Protein AF-A0A9D0YL47-F1 (afdb_monomer)

Radius of gyration: 18.18 Å; Cα contacts (8 Å, |Δi|>4): 239; chains: 1; bounding box: 43×34×48 Å

Secondary structure (DSSP, 8-state):
-HHHHHHHHHHHHHHHHHHT--SSPPPPEEEEEEEEEEEEETTEEEEEEEEEEEEE-SSEEEEEEEEEEEETTEEEEEEEEEEEEE-STTTTTTSS---EEEEEEEEEEEEETTTEEEEEEEEEE-

Structure (mmCIF, N/CA/C/O backbone):
data_AF-A0A9D0YL47-F1
#
_entry.id   AF-A0A9D0YL47-F1
#
loop_
_atom_site.group_PDB
_atom_site.id
_atom_site.type_symbol
_atom_site.label_atom_id
_atom_site.label_alt_id
_atom_site.label_comp_id
_atom_site.label_asym_id
_atom_site.label_entity_id
_atom_site.label_seq_id
_atom_site.pdbx_PDB_ins_code
_atom_site.Cartn_x
_atom_site.Cartn_y
_atom_site.Cartn_z
_atom_site.occupancy
_atom_site.B_iso_or_equiv
_atom_site.auth_seq_id
_atom_site.auth_comp_id
_atom_site.auth_asym_id
_atom_site.auth_atom_id
_atom_site.pdbx_PDB_model_num
ATOM 1 N N . MET A 1 1 ? -16.443 20.575 -24.196 1.00 50.47 1 MET A N 1
ATOM 2 C CA . MET A 1 1 ? -17.506 20.415 -23.172 1.00 50.47 1 MET A CA 1
ATOM 3 C C . MET A 1 1 ? -17.546 19.032 -22.512 1.00 50.47 1 MET A C 1
ATOM 5 O O . MET A 1 1 ? -17.587 18.981 -21.293 1.00 50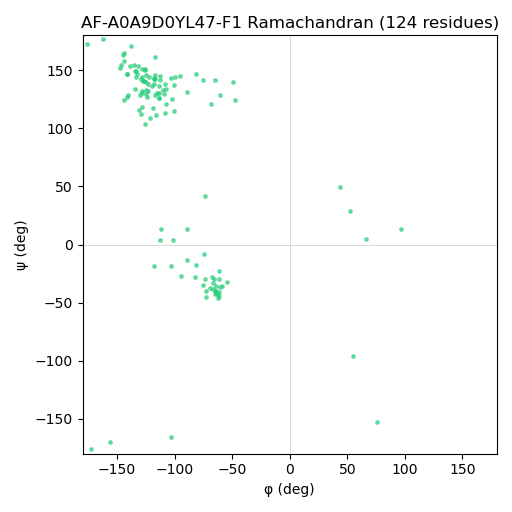.47 1 MET A O 1
ATOM 9 N N . ARG A 1 2 ? -17.459 17.913 -23.251 1.00 52.62 2 ARG A N 1
ATOM 10 C CA . ARG A 1 2 ? -17.587 16.546 -22.688 1.00 52.62 2 ARG A CA 1
ATOM 11 C C . ARG A 1 2 ? -16.541 16.168 -21.613 1.00 52.62 2 ARG A C 1
ATOM 13 O O . ARG A 1 2 ? -16.884 15.523 -20.632 1.00 52.62 2 ARG A O 1
ATOM 20 N N . GLN A 1 3 ? -15.289 16.623 -21.749 1.00 55.84 3 GLN A N 1
ATOM 21 C CA . GLN A 1 3 ? -14.218 16.336 -20.777 1.00 55.84 3 GLN A CA 1
ATOM 22 C C . GLN A 1 3 ? -14.340 17.103 -19.448 1.00 55.84 3 GLN A C 1
ATOM 24 O O . GLN A 1 3 ? -13.907 16.599 -18.418 1.00 55.84 3 GLN A O 1
ATOM 29 N N . GLN A 1 4 ? -14.918 18.310 -19.445 1.00 57.41 4 GLN A N 1
ATOM 30 C CA . GLN A 1 4 ? -15.067 19.093 -18.210 1.00 57.41 4 GLN A CA 1
ATOM 31 C C . GLN A 1 4 ? -16.197 18.549 -17.329 1.00 57.41 4 GLN A C 1
ATOM 33 O O . GLN A 1 4 ? -16.049 18.504 -16.112 1.00 57.41 4 GLN A O 1
ATOM 38 N N . PHE A 1 5 ? -17.269 18.037 -17.944 1.00 62.19 5 PHE A N 1
ATOM 39 C CA . PHE A 1 5 ? -18.377 17.399 -17.232 1.00 62.19 5 PHE A CA 1
ATOM 40 C C . PHE A 1 5 ? -17.918 16.160 -16.446 1.00 62.19 5 PHE A C 1
ATOM 42 O O . PHE A 1 5 ? -18.281 15.992 -15.287 1.00 62.19 5 PHE A O 1
ATOM 49 N N . SER A 1 6 ? -17.029 15.349 -17.034 1.00 68.12 6 SER A N 1
ATOM 50 C CA . SER A 1 6 ? -16.446 14.175 -16.367 1.00 68.12 6 SER A CA 1
ATOM 51 C C . SER A 1 6 ? -15.590 14.538 -15.150 1.00 68.12 6 SER A C 1
ATOM 53 O O . SER A 1 6 ? -15.595 13.798 -14.171 1.00 68.12 6 SER A O 1
ATOM 55 N N . LYS A 1 7 ? -14.861 15.662 -15.196 1.00 68.12 7 LYS A N 1
ATOM 56 C CA . LYS A 1 7 ? -14.022 16.120 -14.078 1.00 68.12 7 LYS A CA 1
ATOM 57 C C . LYS A 1 7 ? -14.876 16.652 -12.930 1.00 68.12 7 LYS A C 1
ATOM 59 O O . LYS A 1 7 ? -14.659 16.264 -11.794 1.00 68.12 7 LYS A O 1
ATOM 64 N N . ILE A 1 8 ? -15.881 17.476 -13.234 1.00 78.75 8 ILE A N 1
ATOM 65 C CA . ILE A 1 8 ? -16.803 18.033 -12.232 1.00 78.75 8 ILE A CA 1
ATOM 66 C C . ILE A 1 8 ? -17.597 16.918 -11.546 1.00 78.75 8 ILE A C 1
ATOM 68 O O . ILE A 1 8 ? -17.730 16.926 -10.325 1.00 78.75 8 ILE A O 1
ATOM 72 N N . PHE A 1 9 ? -18.071 15.936 -12.314 1.00 78.44 9 PHE A N 1
ATOM 73 C CA . PHE A 1 9 ? -18.788 14.784 -11.775 1.00 78.44 9 PHE A CA 1
ATOM 74 C C . PHE A 1 9 ? -17.911 13.953 -10.830 1.00 78.44 9 PHE A C 1
ATOM 76 O O . PHE A 1 9 ? -18.335 13.643 -9.722 1.00 78.44 9 PHE A O 1
ATOM 83 N N . LEU A 1 10 ? -16.665 13.661 -11.221 1.00 74.56 10 LEU A N 1
ATOM 84 C CA . LEU A 1 10 ? -15.730 12.900 -10.389 1.00 74.56 10 LEU A CA 1
ATOM 85 C C . LEU A 1 10 ? -15.355 13.654 -9.103 1.00 74.56 10 LEU A C 1
ATOM 87 O O . LEU A 1 10 ? -15.357 13.069 -8.023 1.00 74.56 10 LEU A O 1
ATOM 91 N N . THR A 1 11 ? -15.098 14.961 -9.200 1.00 74.50 11 THR A N 1
ATOM 92 C CA . THR A 1 11 ? -14.822 15.811 -8.033 1.00 74.50 11 THR A CA 1
ATOM 93 C C . THR A 1 11 ? -16.035 15.897 -7.107 1.00 74.50 11 THR A C 1
ATOM 95 O O . THR A 1 11 ? -15.884 15.832 -5.892 1.00 74.50 11 THR A O 1
ATOM 98 N N . SER A 1 12 ? -17.248 15.990 -7.659 1.00 71.94 12 SER A N 1
ATOM 99 C CA . SER A 1 12 ? -18.486 15.983 -6.874 1.00 71.94 12 SER A CA 1
ATOM 100 C C . SER A 1 12 ? -18.695 14.647 -6.157 1.00 71.94 12 SER A C 1
ATOM 102 O O . SER A 1 12 ? -19.066 14.645 -4.986 1.00 71.94 12 SER A O 1
ATOM 104 N N . LEU A 1 13 ? -18.387 13.522 -6.808 1.00 74.31 13 LEU A N 1
ATOM 105 C CA . LEU A 1 13 ? -18.461 12.194 -6.195 1.00 74.31 13 LEU A CA 1
ATOM 106 C C . LEU A 1 13 ? -17.498 12.074 -4.999 1.00 74.31 13 LEU A C 1
ATOM 108 O O . LEU A 1 13 ? -17.901 11.623 -3.932 1.00 74.31 13 LEU A O 1
ATOM 112 N N . MET A 1 14 ? -16.259 12.556 -5.163 1.00 68.69 14 MET A N 1
ATOM 113 C CA . MET A 1 14 ? -15.217 12.554 -4.123 1.00 68.69 14 MET A CA 1
ATOM 114 C C . MET A 1 14 ? -15.555 13.470 -2.938 1.00 68.69 14 MET A C 1
ATOM 116 O O . MET A 1 14 ? -15.292 13.123 -1.788 1.00 68.69 14 MET A O 1
ATOM 120 N N . LEU A 1 15 ? -16.159 14.634 -3.194 1.00 64.75 15 LEU A N 1
ATOM 121 C CA . LEU A 1 15 ? -16.556 15.571 -2.138 1.00 64.75 15 LEU A CA 1
ATOM 122 C C . LEU A 1 15 ? -17.766 15.063 -1.344 1.00 64.75 15 LEU A C 1
ATOM 124 O O . LEU A 1 15 ? -17.772 15.170 -0.121 1.00 64.75 15 LEU A O 1
ATOM 128 N N . ASN A 1 16 ? -18.756 14.457 -2.010 1.00 61.00 16 ASN A N 1
ATOM 129 C CA . ASN A 1 16 ? -19.936 13.916 -1.328 1.00 61.00 16 ASN A CA 1
ATOM 130 C C . ASN A 1 16 ? -19.594 12.722 -0.427 1.00 61.00 16 ASN A C 1
ATOM 132 O O . ASN A 1 16 ? -20.178 12.602 0.646 1.00 61.00 16 ASN A O 1
ATOM 136 N N . SER A 1 17 ? -18.613 11.882 -0.784 1.00 59.25 17 SER A N 1
ATOM 137 C CA . SER A 1 17 ? -18.165 10.791 0.101 1.00 59.25 17 SER A CA 1
ATOM 138 C C . SER A 1 17 ? -17.599 11.269 1.444 1.00 59.25 17 SER A C 1
ATOM 140 O O . SER A 1 17 ? -17.622 10.510 2.406 1.00 59.25 17 SER A O 1
ATOM 142 N N . ILE A 1 18 ? -17.134 12.520 1.540 1.00 58.34 18 ILE A N 1
ATOM 143 C CA . ILE A 1 18 ? -16.597 13.092 2.785 1.00 58.34 18 ILE A CA 1
ATOM 144 C C . ILE A 1 18 ? -17.734 13.601 3.693 1.00 58.34 18 ILE A C 1
ATOM 146 O O . ILE A 1 18 ? -17.598 13.611 4.914 1.00 58.34 18 ILE A O 1
ATOM 150 N N . SER A 1 19 ? -18.875 14.001 3.121 1.00 50.38 19 SER A N 1
ATOM 151 C CA . SER A 1 19 ? -19.963 14.672 3.850 1.00 50.38 19 SER A CA 1
ATOM 152 C C . SER A 1 19 ? -20.907 13.738 4.617 1.00 50.38 19 SER A C 1
ATOM 154 O O . SER A 1 19 ? -21.601 14.206 5.513 1.00 50.38 19 SER A O 1
ATOM 156 N N . TYR A 1 20 ? -20.933 12.436 4.318 1.00 54.66 20 TYR A N 1
ATOM 157 C CA . TYR A 1 20 ? -21.850 11.474 4.960 1.00 54.66 20 TYR A CA 1
ATOM 158 C C . TYR A 1 20 ? -21.306 10.820 6.236 1.00 54.66 20 TYR A C 1
ATOM 160 O O . TYR A 1 20 ? -21.864 9.836 6.714 1.00 54.66 20 TYR A O 1
ATOM 168 N N . ALA A 1 21 ? -20.221 11.342 6.798 1.00 52.06 21 ALA A N 1
ATOM 169 C CA . ALA A 1 21 ? -19.531 10.660 7.878 1.00 52.06 21 ALA A CA 1
ATOM 170 C C . ALA A 1 21 ? -20.060 11.017 9.289 1.00 52.06 21 ALA A C 1
ATOM 172 O O . ALA A 1 21 ? -19.741 10.323 10.227 1.00 52.06 21 ALA A O 1
ATOM 173 N N . SER A 1 22 ? -20.874 12.047 9.524 1.00 47.56 22 SER A N 1
ATOM 174 C CA . SER A 1 22 ? -20.912 12.675 10.864 1.00 47.56 22 SER A CA 1
ATOM 175 C C . SER A 1 22 ? -21.617 11.954 12.033 1.00 47.56 22 SER A C 1
ATOM 177 O O . SER A 1 22 ? -21.443 12.424 13.151 1.00 47.56 22 SER A O 1
ATOM 179 N N . ASP A 1 23 ? -22.341 10.843 11.853 1.00 44.34 23 ASP A N 1
ATOM 180 C CA . ASP A 1 23 ? -22.992 10.132 12.973 1.00 44.34 23 ASP A CA 1
ATOM 181 C C . ASP A 1 23 ? -22.499 8.678 13.084 1.00 44.34 23 ASP A C 1
ATOM 183 O O . ASP A 1 23 ? -22.821 7.828 12.256 1.00 44.34 23 ASP A O 1
ATOM 187 N N . GLY A 1 24 ? -21.715 8.384 14.130 1.00 53.62 24 GLY A N 1
ATOM 188 C CA . GLY A 1 24 ? -21.284 7.021 14.477 1.00 53.62 24 GLY A CA 1
ATOM 189 C C . GLY A 1 24 ? -19.898 6.583 13.985 1.00 53.62 24 GLY A C 1
ATOM 190 O O . GLY A 1 24 ? -19.604 5.389 14.049 1.00 53.62 24 GLY A O 1
ATOM 191 N N . ILE A 1 25 ? -19.034 7.494 13.511 1.00 56.22 25 ILE A N 1
ATOM 192 C CA . ILE A 1 25 ? -17.661 7.110 13.140 1.00 56.22 25 ILE A CA 1
ATOM 193 C C . ILE A 1 25 ? -16.872 6.734 14.391 1.00 56.22 25 ILE A C 1
ATOM 195 O O . ILE A 1 25 ? -16.661 7.553 15.286 1.00 56.22 25 ILE A O 1
ATOM 199 N N . GLU A 1 26 ? -16.384 5.500 14.410 1.00 65.75 26 GLU A N 1
ATOM 200 C CA . GLU A 1 26 ? -15.229 5.118 15.216 1.00 65.75 26 GLU A CA 1
ATOM 201 C C . GLU A 1 26 ? -14.083 6.121 14.999 1.00 65.75 26 GLU A C 1
ATOM 203 O O . GLU A 1 26 ? -13.841 6.549 13.871 1.00 65.75 26 GLU A O 1
ATOM 208 N N . GLU A 1 27 ? -13.359 6.486 16.060 1.00 80.00 27 GLU A N 1
ATOM 209 C CA . GLU A 1 27 ? -12.242 7.432 15.962 1.00 80.00 27 GLU A CA 1
ATOM 210 C C . GLU A 1 27 ? -11.300 7.081 14.801 1.00 80.00 27 GLU A C 1
ATOM 212 O O . GLU A 1 27 ? -10.793 5.959 14.695 1.00 80.00 27 GLU A O 1
ATOM 217 N N . MET A 1 28 ? -11.090 8.059 13.918 1.00 84.56 28 MET A N 1
ATOM 218 C CA . MET A 1 28 ? -10.298 7.898 12.708 1.00 84.56 28 MET A CA 1
ATOM 219 C C . MET A 1 28 ? -8.910 8.507 12.898 1.00 84.56 28 MET A C 1
ATOM 221 O O . MET A 1 28 ? -8.764 9.690 13.204 1.00 84.56 28 MET A O 1
ATOM 225 N N . TYR A 1 29 ? -7.884 7.702 12.654 1.00 88.88 29 TYR A N 1
ATOM 226 C CA . TYR A 1 29 ? -6.484 8.055 12.832 1.00 88.88 29 TYR A CA 1
ATOM 227 C C . TYR A 1 29 ? -5.754 8.052 11.493 1.00 88.88 29 TYR A C 1
ATOM 229 O O . TYR A 1 29 ? -5.825 7.082 10.737 1.00 88.88 29 TYR A O 1
ATOM 237 N N . GLY A 1 30 ? -5.024 9.129 11.209 1.00 93.56 30 GLY A N 1
ATOM 238 C CA . GLY A 1 30 ? -4.105 9.192 10.075 1.00 93.56 30 GLY A CA 1
ATOM 239 C C . GLY A 1 30 ? -2.768 8.527 10.396 1.00 93.56 30 GLY A C 1
ATOM 240 O O . GLY A 1 30 ? -2.288 8.608 11.526 1.00 93.56 30 GLY A O 1
ATOM 241 N N . PHE A 1 31 ? -2.140 7.905 9.400 1.00 93.31 31 PHE A N 1
ATOM 242 C CA . PHE A 1 31 ? -0.793 7.353 9.527 1.00 93.31 31 PHE A CA 1
ATOM 243 C C . PHE A 1 31 ? 0.055 7.617 8.281 1.00 93.31 31 PHE A C 1
ATOM 245 O O . PHE A 1 31 ? -0.452 7.735 7.164 1.00 93.31 31 PHE A O 1
ATOM 252 N N . VAL A 1 32 ? 1.369 7.661 8.494 1.00 97.12 32 VAL A N 1
ATOM 253 C CA . VAL A 1 32 ? 2.402 7.648 7.454 1.00 97.12 32 VAL A CA 1
ATOM 254 C C . VAL A 1 32 ? 3.316 6.464 7.743 1.00 97.12 32 VAL A C 1
ATOM 256 O O . VAL A 1 32 ? 3.644 6.202 8.899 1.00 97.12 32 VAL A O 1
ATOM 259 N N . GLY A 1 33 ? 3.716 5.738 6.708 1.00 95.69 33 GLY A N 1
ATOM 260 C CA . GLY A 1 33 ? 4.590 4.581 6.827 1.00 95.69 33 GLY A CA 1
ATOM 261 C C . GLY A 1 33 ? 5.542 4.445 5.650 1.00 95.69 33 GLY A C 1
ATOM 262 O O . GLY A 1 33 ? 5.339 5.029 4.586 1.00 95.69 33 GLY A O 1
ATOM 263 N N . ILE A 1 34 ? 6.573 3.636 5.863 1.00 96.94 34 ILE A N 1
ATOM 264 C CA . ILE A 1 34 ? 7.480 3.153 4.825 1.00 96.94 34 ILE A CA 1
ATOM 265 C C . ILE A 1 34 ? 7.162 1.670 4.622 1.00 96.94 34 ILE A C 1
ATOM 267 O O . ILE A 1 34 ? 6.933 0.954 5.598 1.00 96.94 34 ILE A O 1
ATOM 271 N N . GLN A 1 35 ? 7.123 1.210 3.376 1.00 94.06 35 GLN A N 1
ATOM 272 C CA . GLN A 1 35 ? 6.910 -0.196 3.036 1.00 94.06 35 GLN A CA 1
ATOM 273 C C . GLN A 1 35 ? 8.025 -0.720 2.135 1.00 94.06 35 GLN A C 1
ATOM 275 O O . GLN A 1 35 ? 8.606 0.035 1.361 1.00 94.06 35 GLN A O 1
ATOM 280 N N . ALA A 1 36 ? 8.299 -2.016 2.240 1.00 94.50 36 ALA A N 1
ATOM 281 C CA . ALA A 1 36 ? 9.125 -2.751 1.296 1.00 94.50 36 ALA A CA 1
ATOM 282 C C . ALA A 1 36 ? 8.241 -3.756 0.551 1.00 94.50 36 ALA A C 1
ATOM 284 O O . ALA A 1 36 ? 7.345 -4.359 1.144 1.00 94.50 36 ALA A O 1
ATOM 285 N N . SER A 1 37 ? 8.490 -3.929 -0.739 1.00 91.31 37 SER A N 1
ATOM 286 C CA . SER A 1 37 ? 7.747 -4.833 -1.617 1.00 91.31 37 SER A CA 1
ATOM 287 C C . SER A 1 37 ? 8.679 -5.478 -2.636 1.00 91.31 37 SER A C 1
ATOM 289 O O . SER A 1 37 ? 9.802 -5.026 -2.830 1.00 91.31 37 SER A O 1
ATOM 291 N N . ALA A 1 38 ? 8.222 -6.535 -3.297 1.00 90.50 38 ALA A N 1
ATOM 292 C CA . ALA A 1 38 ? 8.905 -7.127 -4.439 1.00 90.50 38 ALA A CA 1
ATOM 293 C C . ALA A 1 38 ? 7.901 -7.260 -5.585 1.00 90.50 38 ALA A C 1
ATOM 295 O O . ALA A 1 38 ? 6.793 -7.757 -5.379 1.00 90.50 38 ALA A O 1
ATOM 296 N N . THR A 1 39 ? 8.286 -6.794 -6.768 1.00 86.50 39 THR A N 1
ATOM 297 C CA . THR A 1 39 ? 7.477 -6.882 -7.988 1.00 86.50 39 THR A CA 1
ATOM 298 C C . THR A 1 39 ? 8.131 -7.872 -8.931 1.00 86.50 39 THR A C 1
ATOM 300 O O . THR A 1 39 ? 9.334 -7.777 -9.161 1.00 86.50 39 THR A O 1
ATOM 303 N N . GLN A 1 40 ? 7.343 -8.784 -9.498 1.00 85.81 40 GLN A N 1
ATOM 304 C CA . GLN A 1 40 ? 7.807 -9.714 -10.521 1.00 85.81 40 GLN A CA 1
ATOM 305 C C . GLN A 1 40 ? 7.127 -9.410 -11.860 1.00 85.81 40 GLN A C 1
ATOM 307 O O . GLN A 1 40 ? 5.900 -9.357 -11.928 1.00 85.81 40 GLN A O 1
ATOM 312 N N . TYR A 1 41 ? 7.921 -9.220 -12.912 1.00 82.56 41 TYR A N 1
ATOM 313 C CA . TYR A 1 41 ? 7.468 -8.962 -14.282 1.00 82.56 41 TYR A CA 1
ATOM 314 C C . TYR A 1 41 ? 8.422 -9.660 -15.256 1.00 82.56 41 TYR A C 1
ATOM 316 O O . TYR A 1 41 ? 9.624 -9.446 -15.163 1.00 82.56 41 TYR A O 1
ATOM 324 N N . ASP A 1 42 ? 7.922 -10.530 -16.139 1.00 83.25 42 ASP A N 1
ATOM 325 C CA . ASP A 1 42 ? 8.724 -11.254 -17.146 1.00 83.25 42 ASP A CA 1
ATOM 326 C C . ASP A 1 42 ? 10.064 -11.830 -16.629 1.00 83.25 42 ASP A C 1
ATOM 328 O O . ASP A 1 42 ? 11.124 -11.667 -17.226 1.00 83.25 42 ASP A O 1
ATOM 332 N N . ASN A 1 43 ? 10.011 -12.548 -15.497 1.00 82.56 43 ASN A N 1
ATOM 333 C CA . ASN A 1 43 ? 11.162 -13.137 -14.781 1.00 82.56 43 ASN A CA 1
ATOM 334 C C . ASN A 1 43 ? 12.158 -12.145 -14.155 1.00 82.56 43 ASN A C 1
ATOM 336 O O . ASN A 1 43 ? 13.146 -12.577 -13.562 1.00 82.56 43 ASN A O 1
ATOM 340 N N . ILE A 1 44 ? 11.886 -10.845 -14.212 1.00 82.50 44 ILE A N 1
ATOM 341 C CA . ILE A 1 44 ? 12.605 -9.814 -13.464 1.00 82.50 44 ILE A CA 1
ATOM 342 C C . ILE A 1 44 ? 11.917 -9.651 -12.109 1.00 82.50 44 ILE A C 1
ATOM 344 O O . ILE A 1 44 ? 10.694 -9.530 -12.042 1.00 82.50 44 ILE A O 1
ATOM 348 N N . SER A 1 45 ? 12.694 -9.661 -11.024 1.00 86.75 45 SER A N 1
ATOM 349 C CA . SER A 1 45 ? 12.209 -9.410 -9.665 1.00 86.75 45 SER A CA 1
ATOM 350 C C . SER A 1 45 ? 12.864 -8.151 -9.125 1.00 86.75 45 SER A C 1
ATOM 352 O O . SER A 1 45 ? 14.050 -8.162 -8.810 1.00 86.75 45 SER A O 1
ATOM 354 N N . SER A 1 46 ? 12.085 -7.091 -8.943 1.00 86.75 46 SER A N 1
ATOM 355 C CA . SER A 1 46 ? 12.584 -5.824 -8.420 1.00 86.75 46 SER A CA 1
ATOM 356 C C . SER A 1 46 ? 12.090 -5.596 -6.988 1.00 86.75 46 SER A C 1
ATOM 358 O O . SER A 1 46 ? 10.880 -5.422 -6.775 1.00 86.75 46 SER A O 1
ATOM 360 N N . PRO A 1 47 ? 12.982 -5.604 -5.979 1.00 92.81 47 PRO A N 1
ATOM 361 C CA . PRO A 1 47 ? 12.637 -5.089 -4.665 1.00 92.81 47 PRO A CA 1
ATOM 362 C C . PRO A 1 47 ? 12.364 -3.584 -4.767 1.00 92.81 47 PRO A C 1
ATOM 364 O O . PRO A 1 47 ? 13.032 -2.848 -5.490 1.00 92.81 47 PRO A O 1
ATOM 367 N N . SER A 1 48 ? 11.373 -3.112 -4.026 1.00 94.06 48 SER A N 1
ATOM 368 C CA . SER A 1 48 ? 10.935 -1.722 -4.022 1.00 94.06 48 SER A CA 1
ATOM 369 C C . SER A 1 48 ? 10.731 -1.221 -2.603 1.00 94.06 48 SER A C 1
ATOM 371 O O . SER A 1 48 ? 10.365 -1.972 -1.698 1.00 94.06 48 SER A O 1
ATOM 373 N N . ILE A 1 49 ? 10.965 0.073 -2.423 1.00 97.06 49 ILE A N 1
ATOM 374 C CA . ILE A 1 49 ? 10.636 0.815 -1.212 1.00 97.06 49 ILE A CA 1
ATOM 375 C C . ILE A 1 49 ? 9.535 1.816 -1.542 1.00 97.06 49 ILE A C 1
ATOM 377 O O . ILE A 1 49 ? 9.489 2.373 -2.641 1.00 97.06 49 ILE A O 1
ATOM 381 N N . GLY A 1 50 ? 8.633 2.051 -0.601 1.00 96.62 50 GLY A N 1
ATOM 382 C CA . GLY A 1 50 ? 7.509 2.940 -0.820 1.00 96.62 50 GLY A CA 1
ATOM 383 C C . GLY A 1 50 ? 7.123 3.748 0.396 1.00 96.62 5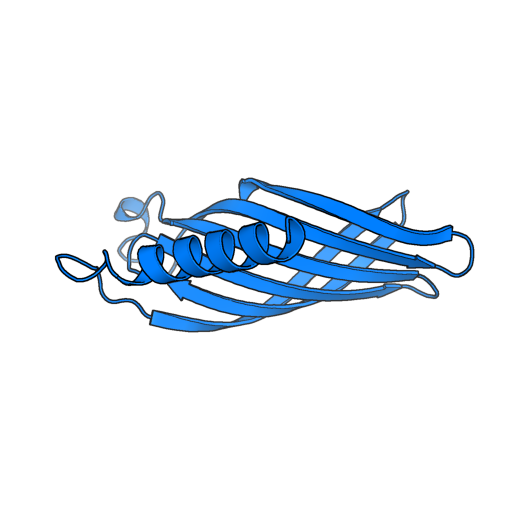0 GLY A C 1
ATOM 384 O O . GLY A 1 50 ? 7.398 3.379 1.537 1.00 96.62 50 GLY A O 1
ATOM 385 N N . LEU A 1 51 ? 6.448 4.856 0.123 1.00 98.06 51 LEU A N 1
ATOM 386 C CA . LEU A 1 51 ? 5.777 5.668 1.125 1.00 98.06 51 LEU A CA 1
ATOM 387 C C . LEU A 1 51 ? 4.293 5.338 1.096 1.00 98.06 51 LEU A C 1
ATOM 389 O O . LEU A 1 51 ? 3.691 5.232 0.027 1.00 98.06 51 LEU A O 1
ATOM 393 N N . LYS A 1 52 ? 3.702 5.202 2.278 1.00 97.56 52 LYS A N 1
ATOM 394 C CA . LYS A 1 52 ? 2.285 4.916 2.466 1.00 97.56 52 LYS A CA 1
ATOM 395 C C . LYS A 1 52 ? 1.668 5.978 3.355 1.00 97.56 52 LYS A C 1
ATOM 397 O O . LYS A 1 52 ? 2.203 6.293 4.415 1.00 97.56 52 LYS A O 1
ATOM 402 N N . TYR A 1 53 ? 0.524 6.491 2.942 1.00 97.50 53 TYR A N 1
ATOM 403 C CA . TYR A 1 53 ? -0.316 7.362 3.747 1.00 97.50 53 TYR A CA 1
ATOM 404 C C . TYR A 1 53 ? -1.710 6.759 3.819 1.00 97.50 53 TYR A C 1
ATOM 406 O O . TYR A 1 53 ? -2.217 6.237 2.827 1.00 97.50 53 TYR A O 1
ATOM 414 N N . GLY A 1 54 ? -2.345 6.823 4.980 1.00 95.25 54 GLY A N 1
ATOM 415 C CA . GLY A 1 54 ? -3.691 6.301 5.113 1.00 95.25 54 GLY A CA 1
ATOM 416 C C . GLY A 1 54 ? -4.425 6.816 6.328 1.00 95.25 54 GLY A C 1
ATOM 417 O O . GLY A 1 54 ? -3.890 7.555 7.155 1.00 95.25 54 GLY A O 1
ATOM 418 N N . GLN A 1 55 ? -5.676 6.396 6.407 1.00 94.50 55 GLN A N 1
ATOM 419 C CA . GLN A 1 55 ? -6.563 6.627 7.532 1.00 94.50 55 GLN A CA 1
ATOM 420 C C . GLN A 1 55 ? -7.158 5.293 7.967 1.00 94.50 55 GLN A C 1
ATOM 422 O O . GLN A 1 55 ? -7.414 4.412 7.142 1.00 94.50 55 GLN A O 1
ATOM 427 N N . GLN A 1 56 ? -7.346 5.129 9.270 1.00 91.06 56 GLN A N 1
ATOM 428 C CA . GLN A 1 56 ? -7.901 3.911 9.843 1.00 91.06 56 GLN A CA 1
ATOM 429 C C . GLN A 1 56 ? -8.838 4.217 11.006 1.00 91.06 56 GLN A C 1
ATOM 431 O O . GLN A 1 56 ? -8.596 5.152 11.765 1.00 91.06 56 GLN A O 1
ATOM 436 N N . THR A 1 57 ? -9.865 3.394 11.166 1.00 88.75 57 THR A N 1
ATOM 437 C CA . THR A 1 57 ? -10.664 3.296 12.390 1.00 88.75 57 THR A CA 1
ATOM 438 C C . THR A 1 57 ? -10.254 2.042 13.172 1.00 88.75 57 THR A C 1
ATOM 440 O O . THR A 1 57 ? -9.211 1.438 12.898 1.00 88.75 57 THR A O 1
ATOM 443 N N . ALA A 1 58 ? -11.053 1.616 14.154 1.00 82.94 58 ALA A N 1
ATOM 444 C CA . ALA A 1 58 ? -10.826 0.337 14.822 1.00 82.94 58 ALA A CA 1
ATOM 445 C C . ALA A 1 58 ? -11.032 -0.863 13.876 1.00 82.94 58 ALA A C 1
ATOM 447 O O . ALA A 1 58 ? -10.379 -1.894 14.055 1.00 82.94 58 ALA A O 1
ATOM 448 N N . SER A 1 59 ? -11.907 -0.719 12.877 1.00 86.69 59 SER A N 1
ATOM 449 C CA . SER A 1 59 ? -12.364 -1.803 12.002 1.00 86.69 59 SER A CA 1
ATOM 450 C C . SER A 1 59 ? -12.017 -1.641 10.517 1.00 86.69 59 SER A C 1
ATOM 452 O O . SER A 1 59 ? -12.013 -2.642 9.801 1.00 86.69 59 SER A O 1
ATOM 454 N N . TRP A 1 60 ? -11.691 -0.438 10.039 1.00 91.25 60 TRP A N 1
ATOM 455 C CA . TRP A 1 60 ? -11.402 -0.169 8.624 1.00 91.25 60 TRP A CA 1
ATOM 456 C C . TRP A 1 60 ? -10.076 0.554 8.422 1.00 91.25 60 TRP A C 1
ATOM 458 O O . TRP A 1 60 ? -9.653 1.339 9.266 1.00 91.25 60 TRP A O 1
ATOM 468 N N . ARG A 1 61 ? -9.436 0.331 7.272 1.00 92.88 61 ARG A N 1
ATOM 469 C CA . ARG A 1 61 ? -8.236 1.051 6.844 1.00 92.88 61 ARG A CA 1
ATOM 470 C C . ARG A 1 61 ? -8.287 1.342 5.354 1.00 92.88 61 ARG A C 1
ATOM 472 O O . ARG A 1 61 ? -8.425 0.427 4.552 1.00 92.88 61 ARG A O 1
ATOM 479 N N . THR A 1 62 ? -8.061 2.597 4.994 1.00 95.88 62 THR A N 1
ATOM 480 C CA . THR A 1 62 ? -7.858 3.015 3.606 1.00 95.88 62 THR A CA 1
ATOM 481 C C . THR A 1 62 ? -6.486 3.647 3.478 1.00 95.88 62 THR A C 1
ATOM 483 O O . THR A 1 62 ? -6.073 4.431 4.335 1.00 95.88 62 THR A O 1
ATOM 486 N N . ALA A 1 63 ? -5.754 3.314 2.422 1.00 96.69 63 ALA A N 1
ATOM 487 C CA . ALA A 1 63 ? -4.414 3.840 2.221 1.00 96.69 63 ALA A CA 1
ATOM 488 C C . ALA A 1 63 ? -4.083 4.045 0.750 1.00 96.69 63 ALA A C 1
ATOM 490 O O . ALA A 1 63 ? -4.600 3.349 -0.117 1.00 96.69 63 ALA A O 1
ATOM 491 N N . ILE A 1 64 ? -3.169 4.972 0.498 1.00 97.69 64 ILE A N 1
ATOM 492 C CA . ILE A 1 64 ? -2.487 5.144 -0.774 1.00 97.69 64 ILE A CA 1
ATOM 493 C C . ILE A 1 64 ? -0.991 4.926 -0.556 1.00 97.69 64 ILE A C 1
ATOM 495 O O . ILE A 1 64 ? -0.430 5.381 0.445 1.00 97.69 64 ILE A O 1
ATOM 499 N N . SER A 1 65 ? -0.334 4.225 -1.470 1.00 97.56 65 SER A N 1
ATOM 500 C CA . SER A 1 65 ? 1.114 4.062 -1.454 1.00 97.56 65 SER A CA 1
ATOM 501 C C . SER A 1 65 ? 1.725 4.305 -2.818 1.00 97.56 65 SER A C 1
ATOM 503 O O . SER A 1 65 ? 1.144 3.976 -3.851 1.00 97.56 65 SER A O 1
ATOM 505 N N . TYR A 1 66 ? 2.912 4.897 -2.798 1.00 97.50 66 TYR A N 1
ATOM 506 C CA . TYR A 1 66 ? 3.783 5.006 -3.954 1.00 97.50 66 TYR A CA 1
ATOM 507 C C . TYR A 1 66 ? 5.030 4.173 -3.693 1.00 97.50 66 TYR A C 1
ATOM 509 O O . TYR A 1 66 ? 5.688 4.377 -2.672 1.00 97.50 66 TYR A O 1
ATOM 517 N N . ASN A 1 67 ? 5.352 3.256 -4.603 1.00 96.50 67 ASN A N 1
ATOM 518 C CA . ASN A 1 67 ? 6.526 2.393 -4.508 1.00 96.50 67 ASN A CA 1
ATOM 519 C C . ASN A 1 67 ? 7.467 2.651 -5.676 1.00 96.50 67 ASN A C 1
ATOM 521 O O . ASN A 1 67 ? 7.019 2.847 -6.806 1.00 96.50 67 ASN A O 1
ATOM 525 N N . TYR A 1 68 ? 8.760 2.590 -5.391 1.00 95.56 68 TYR A N 1
ATOM 526 C CA . TYR A 1 68 ? 9.843 2.711 -6.352 1.00 95.56 68 TYR A CA 1
ATOM 527 C C . TYR A 1 68 ? 10.824 1.555 -6.150 1.00 95.56 68 TYR A C 1
ATOM 529 O O . TYR A 1 68 ? 11.282 1.314 -5.032 1.00 95.56 68 TYR A O 1
ATOM 537 N N . GLY A 1 69 ? 11.139 0.848 -7.227 1.00 93.25 69 GLY A N 1
ATOM 538 C CA . GLY A 1 69 ? 12.164 -0.187 -7.288 1.00 93.25 69 GLY A CA 1
ATOM 539 C C . GLY A 1 69 ? 13.032 0.008 -8.521 1.00 93.25 69 GLY A C 1
ATOM 540 O O . GLY A 1 69 ? 12.574 0.519 -9.544 1.00 93.25 69 GLY A O 1
ATOM 541 N N . GLU A 1 70 ? 14.292 -0.382 -8.415 1.00 89.81 70 GLU A N 1
ATOM 542 C CA . GLU A 1 70 ? 15.250 -0.318 -9.512 1.00 89.81 70 GLU A CA 1
ATOM 543 C C . GLU A 1 70 ? 16.129 -1.561 -9.448 1.00 89.81 70 GLU A C 1
ATOM 545 O O . GLU A 1 70 ? 16.676 -1.885 -8.393 1.00 89.81 70 GLU A O 1
ATOM 550 N N . ASP A 1 71 ? 16.214 -2.277 -10.563 1.00 85.94 71 ASP A N 1
ATOM 551 C CA . ASP A 1 71 ? 17.131 -3.393 -10.749 1.00 85.94 71 ASP A CA 1
ATOM 552 C C . ASP A 1 71 ? 17.909 -3.192 -12.050 1.00 85.94 71 ASP A C 1
ATOM 554 O O . ASP A 1 71 ? 17.354 -3.244 -13.145 1.00 85.94 71 ASP A O 1
ATOM 558 N N . SER A 1 72 ? 19.213 -2.951 -11.930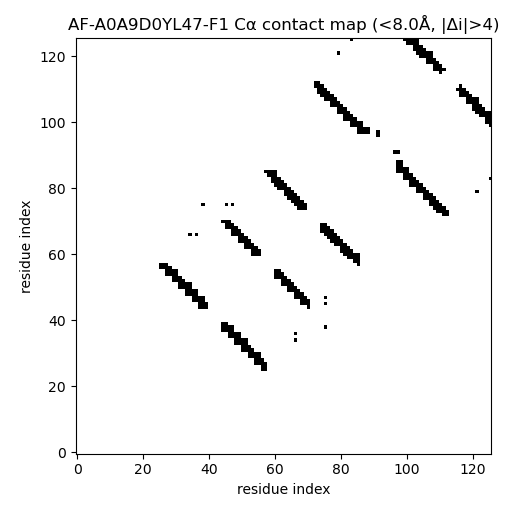 1.00 85.38 7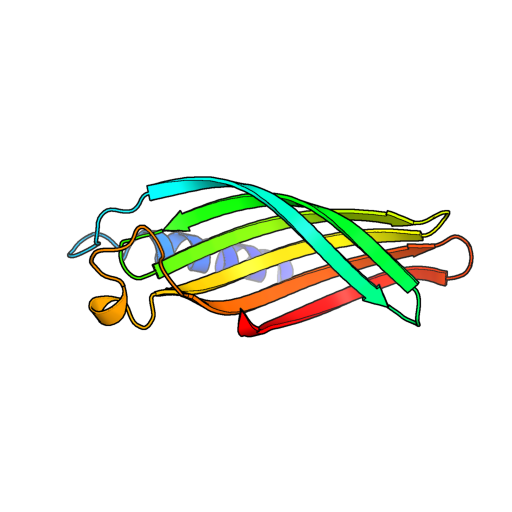2 SER A N 1
ATOM 559 C CA . SER A 1 72 ? 20.120 -2.717 -13.056 1.00 85.38 72 SER A CA 1
ATOM 560 C C . SER A 1 72 ? 19.672 -1.571 -13.982 1.00 85.38 72 SER A C 1
ATOM 562 O O . SER A 1 72 ? 19.977 -0.418 -13.703 1.00 85.38 72 SER A O 1
ATOM 564 N N . ASN A 1 73 ? 18.981 -1.871 -15.08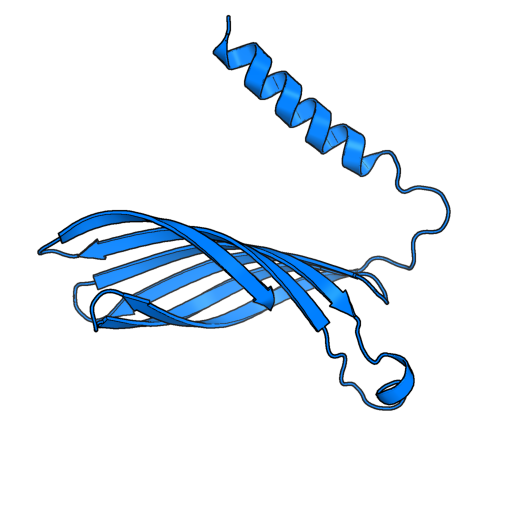7 1.00 85.88 73 ASN A N 1
ATOM 565 C CA . ASN A 1 73 ? 18.467 -0.881 -16.045 1.00 85.88 73 ASN A CA 1
ATOM 566 C C . ASN A 1 73 ? 16.932 -0.808 -16.056 1.00 85.88 73 ASN A C 1
ATOM 568 O O . ASN A 1 73 ? 16.360 -0.104 -16.891 1.00 85.88 73 ASN A O 1
ATOM 572 N N . ASP A 1 74 ? 16.276 -1.556 -15.173 1.00 88.69 74 ASP A N 1
ATOM 573 C CA . ASP A 1 74 ? 14.834 -1.695 -15.096 1.00 88.69 74 ASP A CA 1
ATOM 574 C C . ASP A 1 74 ? 14.308 -0.953 -13.872 1.00 88.69 74 ASP A C 1
ATOM 576 O O . ASP A 1 74 ? 14.663 -1.234 -12.726 1.00 88.69 74 ASP A O 1
ATOM 580 N N . ARG A 1 75 ? 13.426 0.010 -14.119 1.00 92.12 75 ARG A N 1
ATOM 581 C CA . ARG A 1 75 ? 12.784 0.821 -13.091 1.00 92.12 75 ARG A CA 1
ATOM 582 C C . ARG A 1 75 ? 11.320 0.441 -12.969 1.00 92.12 75 ARG A C 1
ATOM 584 O O . ARG A 1 75 ? 10.591 0.463 -13.958 1.00 92.12 75 ARG A O 1
ATOM 591 N N . PHE A 1 76 ? 10.881 0.183 -11.746 1.00 93.38 76 PHE A N 1
ATOM 592 C CA . PHE A 1 76 ? 9.506 -0.159 -11.409 1.00 93.38 76 PHE A CA 1
ATOM 593 C C . PHE A 1 76 ? 8.906 0.903 -10.499 1.00 93.38 76 PHE A C 1
ATOM 595 O O . PHE A 1 76 ? 9.468 1.255 -9.462 1.00 93.38 76 PHE A O 1
ATOM 602 N N . GLN A 1 77 ? 7.735 1.404 -10.870 1.00 95.31 77 GLN A N 1
ATOM 603 C CA . GLN A 1 77 ? 6.974 2.351 -10.066 1.00 95.31 77 GLN A CA 1
ATOM 604 C C . GLN A 1 77 ? 5.542 1.864 -9.925 1.00 95.31 77 GLN A C 1
ATOM 606 O O . GLN A 1 77 ? 4.968 1.330 -10.870 1.00 95.31 77 GLN A O 1
ATOM 611 N N . SER A 1 78 ? 4.941 2.052 -8.754 1.00 95.56 78 SER A N 1
ATOM 612 C CA . SER A 1 78 ? 3.512 1.786 -8.585 1.00 95.56 78 SER A CA 1
ATOM 613 C C . SER A 1 78 ? 2.832 2.804 -7.690 1.00 95.56 78 SER A C 1
ATOM 615 O O . SER A 1 78 ? 3.425 3.307 -6.738 1.00 95.56 78 SER A O 1
ATOM 617 N N . LEU A 1 79 ? 1.568 3.079 -8.001 1.00 97.44 79 LEU A N 1
ATOM 618 C CA . LEU A 1 79 ? 0.646 3.837 -7.166 1.00 97.44 79 LEU A CA 1
ATOM 619 C C . LEU A 1 79 ? -0.525 2.922 -6.814 1.00 97.44 79 LEU A C 1
ATOM 621 O O . LEU A 1 79 ? -1.247 2.485 -7.709 1.00 97.44 79 LEU A O 1
ATOM 625 N N . ILE A 1 80 ? -0.711 2.627 -5.531 1.00 97.12 80 ILE A N 1
ATOM 626 C CA . ILE A 1 80 ? -1.680 1.639 -5.047 1.00 97.12 80 ILE A CA 1
ATOM 627 C C . ILE A 1 80 ? -2.636 2.308 -4.070 1.00 97.12 80 ILE A C 1
ATOM 629 O O . ILE A 1 80 ? -2.201 2.987 -3.148 1.00 97.12 80 ILE A O 1
ATOM 633 N N . ILE A 1 81 ? -3.933 2.082 -4.247 1.00 97.56 81 ILE A N 1
ATOM 634 C CA . ILE A 1 81 ? -4.983 2.408 -3.284 1.00 97.56 81 ILE A CA 1
ATOM 635 C C . ILE A 1 81 ? -5.482 1.097 -2.679 1.00 97.56 81 ILE A C 1
ATOM 637 O O . ILE A 1 81 ? -5.735 0.131 -3.397 1.00 97.56 81 ILE A O 1
ATOM 641 N N . GLN A 1 82 ? -5.620 1.067 -1.359 1.00 96.62 82 GLN A N 1
ATOM 642 C CA . GLN A 1 82 ? -5.989 -0.112 -0.582 1.00 96.62 82 GLN A CA 1
ATOM 643 C C . GLN A 1 82 ? -7.181 0.202 0.310 1.00 96.62 82 GLN A C 1
ATOM 645 O O . GLN A 1 82 ? -7.238 1.285 0.899 1.00 96.62 82 GLN A O 1
ATOM 650 N N . MET A 1 83 ? -8.098 -0.753 0.427 1.00 96.56 83 MET A N 1
ATOM 651 C CA . MET A 1 83 ? -9.200 -0.735 1.382 1.00 96.56 83 MET A CA 1
ATOM 652 C C . MET A 1 83 ? -9.240 -2.081 2.096 1.00 96.56 83 MET A C 1
ATOM 654 O O . MET A 1 83 ? -9.499 -3.115 1.479 1.00 96.56 83 MET A O 1
ATOM 658 N N . ASP A 1 84 ? -9.000 -2.053 3.400 1.00 95.44 84 ASP A N 1
ATOM 659 C CA . ASP A 1 84 ? -8.888 -3.238 4.232 1.00 95.44 84 ASP A CA 1
ATOM 660 C C . ASP A 1 84 ? -9.861 -3.164 5.410 1.00 95.44 84 ASP A C 1
ATOM 662 O O . ASP A 1 84 ? -10.100 -2.098 5.986 1.00 95.44 84 ASP A O 1
ATOM 666 N N . LYS A 1 85 ? -10.384 -4.320 5.810 1.00 94.00 85 LYS A N 1
ATOM 667 C CA . LYS A 1 85 ? -11.217 -4.486 6.999 1.00 94.00 85 LYS A CA 1
ATOM 668 C C . LYS A 1 85 ? -10.481 -5.341 8.022 1.00 94.00 85 LYS A C 1
ATOM 670 O O . LYS A 1 85 ? -9.890 -6.361 7.672 1.00 94.00 85 LYS A O 1
ATOM 675 N N . GLY A 1 86 ? -10.528 -4.941 9.287 1.00 91.38 86 GLY A N 1
ATOM 676 C CA . GLY A 1 86 ? -10.054 -5.756 10.398 1.00 91.38 86 GLY A CA 1
ATOM 677 C C . GLY A 1 86 ? -10.843 -7.062 10.461 1.00 91.38 8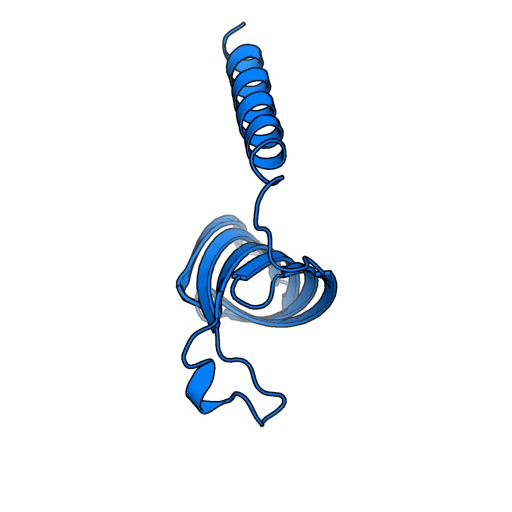6 GLY A C 1
ATOM 678 O O . GLY A 1 86 ? -12.076 -7.057 10.456 1.00 91.38 86 GLY A O 1
ATOM 679 N N . ILE A 1 87 ? -10.134 -8.182 10.509 1.00 93.38 87 ILE A N 1
ATOM 680 C CA . ILE A 1 87 ? -10.711 -9.519 10.662 1.00 93.38 87 ILE A CA 1
ATOM 681 C C . ILE A 1 87 ? -10.221 -10.135 11.966 1.00 93.38 87 ILE A C 1
ATOM 683 O O . ILE A 1 87 ? -9.226 -9.691 12.530 1.00 93.38 87 ILE A O 1
ATOM 687 N N . LEU A 1 88 ? -10.923 -11.157 12.461 1.00 92.31 88 LEU A N 1
ATOM 688 C CA . LEU A 1 88 ? -10.527 -11.914 13.658 1.00 92.31 88 LEU A CA 1
ATOM 689 C C . LEU A 1 88 ? -10.233 -11.028 14.889 1.00 92.31 88 LEU A C 1
ATOM 691 O O . LEU A 1 88 ? -9.435 -11.396 15.748 1.00 92.31 88 LEU A O 1
ATOM 695 N N . THR A 1 89 ? -10.872 -9.861 14.991 1.00 86.50 89 THR A N 1
ATOM 696 C CA . THR A 1 89 ? -10.567 -8.842 16.009 1.00 86.50 89 THR A CA 1
ATOM 697 C C . THR A 1 89 ? -10.719 -9.371 17.431 1.00 86.50 89 THR A C 1
ATOM 699 O O . THR A 1 89 ? -9.913 -9.041 18.297 1.00 86.50 89 THR A O 1
ATOM 702 N N . ASP A 1 90 ? -11.698 -10.246 17.661 1.00 88.81 90 ASP A N 1
ATOM 703 C CA . ASP A 1 90 ? -11.934 -10.852 18.973 1.00 88.81 90 ASP A CA 1
ATOM 704 C C . ASP A 1 90 ? -10.828 -11.836 19.368 1.00 88.81 90 ASP A C 1
ATOM 706 O O . ASP A 1 90 ? -10.403 -11.858 20.523 1.00 88.81 90 ASP A O 1
ATOM 710 N N . ALA A 1 91 ? -10.305 -12.604 18.405 1.00 90.44 91 ALA A N 1
ATOM 711 C CA . ALA A 1 91 ? -9.243 -13.581 18.645 1.00 90.44 91 ALA A CA 1
ATOM 712 C C . ALA A 1 91 ? -7.909 -12.916 19.022 1.00 90.44 91 ALA A C 1
ATOM 714 O O . ALA A 1 91 ? -7.110 -13.501 19.751 1.00 90.44 91 ALA A O 1
ATOM 715 N N . PHE A 1 92 ? -7.681 -11.684 18.559 1.00 89.62 92 PHE A N 1
ATOM 716 C CA . PHE A 1 92 ? -6.433 -10.948 18.773 1.00 89.62 92 PHE A CA 1
ATOM 717 C C . PHE A 1 92 ? -6.581 -9.724 19.686 1.00 89.62 92 PHE A C 1
ATOM 719 O O . PHE A 1 92 ? -5.655 -8.926 19.793 1.00 89.62 92 PHE A O 1
ATOM 726 N N . LYS A 1 93 ? -7.701 -9.584 20.408 1.00 86.62 93 LYS A N 1
ATOM 727 C CA . LYS A 1 93 ? -8.016 -8.390 21.216 1.00 86.62 93 LYS A CA 1
ATOM 728 C C . LYS A 1 93 ? -6.933 -7.996 22.233 1.00 86.62 93 LYS A C 1
ATOM 730 O O . LYS A 1 93 ? -6.764 -6.814 22.515 1.00 86.62 93 LYS A O 1
ATOM 735 N N . ASN A 1 94 ? -6.208 -8.975 22.777 1.00 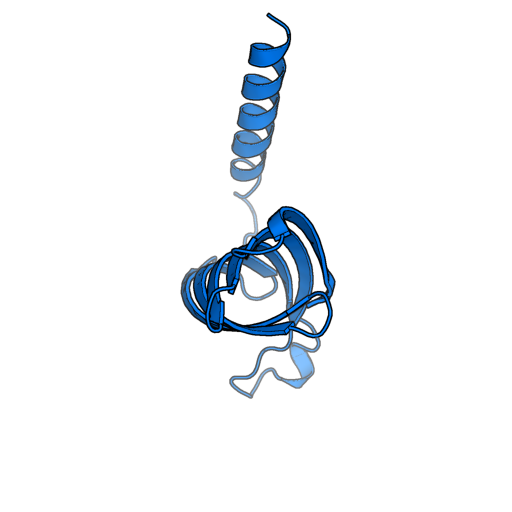91.62 94 ASN A N 1
ATOM 736 C CA . ASN A 1 94 ? -5.214 -8.774 23.840 1.00 91.62 94 ASN A CA 1
ATOM 737 C C . ASN A 1 94 ? -3.761 -8.758 23.338 1.00 91.62 94 ASN A C 1
ATOM 739 O O . ASN A 1 94 ? -2.833 -8.713 24.143 1.00 91.62 94 ASN A O 1
ATOM 743 N N . ILE A 1 95 ? -3.547 -8.835 22.025 1.00 92.06 95 ILE A N 1
ATOM 744 C CA . ILE A 1 95 ? -2.221 -8.850 21.401 1.00 92.06 95 ILE A CA 1
ATOM 745 C C . ILE A 1 95 ? -2.131 -7.598 20.520 1.00 92.06 95 ILE A C 1
ATOM 747 O O . ILE A 1 95 ? -3.117 -7.240 19.877 1.00 92.06 95 ILE A O 1
ATOM 751 N N . PRO A 1 96 ? -0.975 -6.916 20.426 1.00 87.38 96 PRO A N 1
ATOM 752 C CA . PRO A 1 96 ? -0.791 -5.779 19.521 1.00 87.38 96 PRO A CA 1
ATOM 753 C C . PRO A 1 96 ? -0.675 -6.222 18.047 1.00 87.38 96 PRO A C 1
ATOM 755 O O . PRO A 1 96 ? 0.163 -5.731 17.296 1.00 87.38 96 PRO A O 1
ATOM 758 N N . PHE A 1 97 ? -1.506 -7.174 17.627 1.00 89.62 97 PHE A N 1
ATOM 759 C CA . PHE A 1 97 ? -1.584 -7.702 16.276 1.00 89.62 97 PHE A CA 1
ATOM 760 C C . PHE A 1 97 ? -3.018 -7.552 1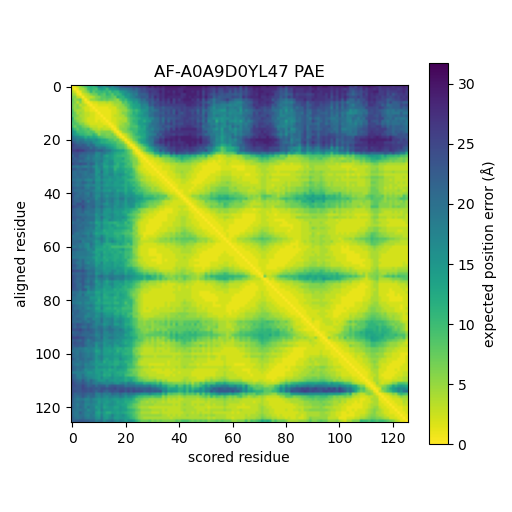5.774 1.00 89.62 97 PHE A C 1
ATOM 762 O O . PHE A 1 97 ? -3.963 -7.983 16.428 1.00 89.62 97 PHE A O 1
ATOM 769 N N . LYS A 1 98 ? -3.183 -6.925 14.611 1.00 89.06 98 LYS A N 1
ATOM 770 C CA . LYS A 1 98 ? -4.487 -6.703 13.985 1.00 89.06 98 LYS A CA 1
ATOM 771 C C . LYS A 1 98 ? -4.434 -7.270 12.570 1.00 89.06 98 LYS A C 1
ATOM 773 O O . LYS A 1 98 ? -3.792 -6.647 11.723 1.00 89.06 98 LYS A O 1
ATOM 778 N N . PRO A 1 99 ? -5.028 -8.443 12.310 1.00 91.94 99 PRO A N 1
ATOM 779 C CA . PRO A 1 99 ? -5.095 -8.961 10.959 1.00 91.94 99 PRO A CA 1
ATOM 780 C C . PRO A 1 99 ? -6.149 -8.193 10.161 1.00 91.94 99 PRO A C 1
ATOM 782 O O . PRO A 1 99 ? -7.213 -7.835 10.671 1.00 91.94 99 PRO A O 1
ATOM 785 N N . TYR A 1 100 ? -5.837 -7.945 8.895 1.00 92.62 100 TYR A N 1
ATOM 786 C CA . TYR A 1 100 ? -6.715 -7.263 7.956 1.00 92.62 100 TYR A CA 1
ATOM 787 C C . TYR A 1 100 ? -6.899 -8.138 6.722 1.00 92.62 100 TYR A C 1
ATOM 789 O O . TYR A 1 100 ? -6.000 -8.897 6.375 1.00 92.62 100 TYR A O 1
ATOM 797 N N . LEU A 1 101 ? -8.062 -8.015 6.092 1.00 96.56 101 LEU A N 1
ATOM 798 C CA . LEU A 1 101 ? -8.346 -8.563 4.773 1.00 96.56 101 LEU A CA 1
ATOM 799 C C . LEU A 1 101 ? -8.919 -7.442 3.916 1.00 96.56 101 LEU A C 1
ATOM 801 O O . LEU A 1 101 ? -9.816 -6.717 4.361 1.00 96.56 101 LEU A O 1
ATOM 805 N N . GLY A 1 102 ? -8.411 -7.288 2.704 1.00 95.81 102 GLY A N 1
ATOM 806 C CA . GLY A 1 102 ? -8.788 -6.166 1.861 1.00 95.81 102 GLY A CA 1
ATOM 807 C C . GLY A 1 102 ? -8.599 -6.409 0.383 1.00 95.81 102 GLY A C 1
ATOM 808 O O . GLY A 1 102 ? -8.333 -7.521 -0.073 1.00 95.81 102 GLY A O 1
ATOM 809 N N . PHE A 1 103 ? -8.744 -5.327 -0.367 1.00 97.69 103 PHE A N 1
ATOM 810 C CA . PHE A 1 103 ? -8.425 -5.296 -1.781 1.00 97.69 103 PHE A CA 1
ATOM 811 C C . PHE A 1 103 ? -7.569 -4.075 -2.114 1.00 97.69 103 PHE A C 1
ATOM 813 O O . PHE A 1 103 ? -7.623 -3.033 -1.455 1.00 97.69 103 PHE A O 1
ATOM 820 N N . SER A 1 104 ? -6.789 -4.219 -3.175 1.00 97.00 104 SER A N 1
ATOM 821 C CA . SER A 1 104 ? -5.938 -3.187 -3.748 1.00 97.00 104 SER A CA 1
ATOM 822 C C . SER A 1 104 ? -6.312 -2.950 -5.200 1.00 97.00 104 SER A C 1
ATOM 824 O O . SER A 1 104 ? -6.622 -3.894 -5.926 1.00 97.00 104 SER A O 1
ATOM 826 N N . LEU A 1 105 ? -6.217 -1.697 -5.629 1.00 97.81 105 LEU A N 1
ATOM 827 C CA . LEU A 1 105 ? -6.250 -1.273 -7.026 1.00 97.81 105 LEU A CA 1
ATOM 828 C C . LEU A 1 105 ? -5.098 -0.301 -7.254 1.00 97.81 105 LEU A C 1
ATOM 830 O O . LEU A 1 105 ? -4.760 0.477 -6.364 1.00 97.81 105 LEU A O 1
ATOM 834 N N . GLY A 1 106 ? -4.508 -0.289 -8.439 1.00 96.19 106 GLY A N 1
ATOM 835 C CA . GLY A 1 106 ? -3.413 0.632 -8.695 1.00 96.19 106 GLY A CA 1
ATOM 836 C C . GLY A 1 106 ? -2.929 0.674 -10.129 1.00 96.19 106 GLY A C 1
ATOM 837 O O . GLY A 1 106 ? -3.469 0.024 -11.023 1.00 96.19 106 GLY A O 1
ATOM 838 N N . LEU A 1 107 ? -1.881 1.463 -10.310 1.00 96.06 107 LEU A N 1
ATOM 839 C CA . LEU A 1 107 ? -1.144 1.632 -11.551 1.00 96.06 107 LEU A CA 1
ATOM 840 C C . LEU A 1 107 ? 0.282 1.147 -11.333 1.00 96.06 107 LEU A C 1
ATOM 842 O O . LEU A 1 107 ? 0.853 1.377 -10.265 1.00 96.06 107 LEU A O 1
ATOM 846 N N . VAL A 1 108 ? 0.852 0.515 -12.349 1.00 94.69 108 VAL A N 1
ATOM 847 C CA . VAL A 1 108 ? 2.258 0.120 -12.384 1.00 94.69 108 VAL A CA 1
ATOM 848 C C . VAL A 1 108 ? 2.893 0.641 -13.665 1.00 94.69 108 VAL A C 1
ATOM 850 O O . VAL A 1 108 ? 2.265 0.642 -14.722 1.00 94.69 108 VAL A O 1
ATOM 853 N N . GLU A 1 109 ? 4.128 1.107 -13.561 1.00 93.94 109 GLU A N 1
ATOM 854 C CA . GLU A 1 109 ? 4.977 1.465 -14.688 1.00 93.94 109 GLU A CA 1
ATOM 855 C C . GLU A 1 109 ? 6.284 0.679 -14.572 1.00 93.94 109 GLU A C 1
ATOM 857 O O . GLU A 1 109 ? 6.924 0.678 -13.517 1.00 93.94 109 GLU A O 1
ATOM 862 N N . HIS A 1 110 ? 6.675 0.025 -15.659 1.00 92.62 110 HIS A N 1
ATOM 863 C CA . HIS A 1 110 ? 7.994 -0.570 -15.839 1.00 92.62 110 HIS A CA 1
ATOM 864 C C . HIS A 1 110 ? 8.706 0.196 -16.951 1.00 92.62 110 HIS A C 1
ATOM 866 O O . HIS A 1 110 ? 8.127 0.478 -17.995 1.00 92.62 110 HIS A O 1
ATOM 872 N N . SER A 1 111 ? 9.942 0.619 -16.714 1.00 91.31 111 SER A N 1
ATOM 873 C CA . SER A 1 111 ? 10.768 1.296 -17.714 1.00 91.31 111 SER A CA 1
ATOM 874 C C . SER A 1 111 ? 12.119 0.609 -17.805 1.00 91.31 111 SER A C 1
ATOM 876 O O . SER A 1 111 ? 12.857 0.616 -16.824 1.00 91.31 111 SER A O 1
ATOM 878 N N . GLY A 1 112 ? 12.443 0.064 -18.977 1.00 85.25 112 GLY A N 1
ATOM 879 C CA . GLY A 1 112 ? 13.718 -0.599 -19.249 1.00 85.25 112 GLY A CA 1
ATOM 880 C C . GLY A 1 112 ? 14.316 -0.177 -20.592 1.00 85.25 112 GLY A C 1
ATOM 881 O O . GLY A 1 112 ? 13.595 0.208 -21.516 1.00 85.25 112 GLY A O 1
ATOM 882 N N . ASN A 1 113 ? 15.641 -0.277 -20.730 1.00 72.69 113 ASN A N 1
ATOM 883 C CA . ASN A 1 113 ? 16.354 0.114 -21.959 1.00 72.69 113 ASN A CA 1
ATOM 884 C C . ASN A 1 113 ? 15.924 -0.691 -23.202 1.00 72.69 113 ASN A C 1
ATOM 886 O O . ASN A 1 113 ? 15.980 -0.174 -24.316 1.00 72.69 113 ASN A O 1
ATOM 890 N N . THR A 1 114 ? 15.503 -1.945 -23.024 1.00 68.38 114 THR A N 1
ATOM 891 C CA . THR A 1 114 ? 15.116 -2.860 -24.114 1.00 68.38 114 THR A CA 1
ATOM 892 C C . THR A 1 114 ? 13.617 -2.869 -24.409 1.00 68.38 114 THR A C 1
ATOM 894 O O . THR A 1 114 ? 13.231 -3.162 -25.536 1.00 68.38 114 THR A O 1
ATOM 897 N N . VAL A 1 115 ? 12.778 -2.559 -23.415 1.00 67.44 115 VAL A N 1
ATOM 898 C CA . VAL A 1 115 ? 11.307 -2.668 -23.502 1.00 67.44 115 VAL A CA 1
ATOM 899 C C . VAL A 1 115 ? 10.645 -1.295 -23.702 1.00 67.44 115 VAL A C 1
ATOM 901 O O . VAL A 1 115 ? 9.523 -1.207 -24.194 1.00 67.44 115 VAL A O 1
ATOM 904 N N . GLY A 1 116 ? 11.347 -0.197 -23.396 1.00 82.94 116 GLY A N 1
ATOM 905 C CA . GLY A 1 116 ? 10.738 1.129 -23.307 1.00 82.94 116 GLY A CA 1
ATOM 906 C C . GLY A 1 116 ? 9.945 1.277 -22.006 1.00 82.94 116 GLY A C 1
ATOM 907 O O . GLY A 1 116 ? 10.283 0.652 -21.002 1.00 82.94 116 GLY A O 1
ATOM 908 N N . THR A 1 117 ? 8.915 2.127 -22.006 1.00 89.94 117 THR A N 1
ATOM 909 C CA . THR A 1 117 ? 8.014 2.306 -20.855 1.00 89.94 117 THR A CA 1
ATOM 910 C C . THR A 1 117 ? 6.721 1.526 -21.078 1.00 89.94 117 THR A C 1
ATOM 912 O O . THR A 1 117 ? 5.942 1.881 -21.965 1.00 89.94 117 THR A O 1
ATOM 915 N N . ASP A 1 118 ? 6.475 0.518 -20.246 1.00 91.94 118 ASP A N 1
ATOM 916 C CA . ASP A 1 118 ? 5.225 -0.238 -20.173 1.00 91.94 118 ASP A CA 1
ATOM 917 C C . ASP A 1 118 ? 4.397 0.200 -18.955 1.00 91.94 118 ASP A C 1
ATOM 919 O O . ASP A 1 118 ? 4.931 0.535 -17.894 1.00 91.94 118 ASP A O 1
ATOM 923 N N . ARG A 1 119 ? 3.072 0.240 -19.109 1.00 93.88 119 ARG A N 1
ATOM 924 C CA . ARG A 1 119 ? 2.130 0.708 -18.086 1.00 93.88 119 ARG A CA 1
ATOM 925 C C . ARG A 1 119 ? 0.965 -0.250 -17.962 1.00 93.88 119 ARG A C 1
ATOM 927 O O . ARG A 1 119 ? 0.318 -0.588 -18.948 1.00 93.88 119 ARG A O 1
ATOM 934 N N . GLY A 1 120 ? 0.624 -0.584 -16.725 1.00 92.69 120 GLY A N 1
ATOM 935 C CA . GLY A 1 120 ? -0.459 -1.502 -16.414 1.00 92.69 120 GLY A CA 1
ATOM 936 C C . GLY A 1 120 ? -1.324 -1.046 -15.250 1.00 92.69 120 GLY A C 1
ATOM 937 O O . GLY A 1 120 ? -1.008 -0.108 -14.513 1.00 92.69 120 GLY A O 1
ATOM 938 N N . TYR A 1 121 ? -2.426 -1.767 -15.078 1.00 94.94 121 TYR A N 1
ATOM 939 C CA . TYR A 1 121 ? -3.250 -1.720 -13.879 1.00 94.94 121 TYR A CA 1
ATOM 940 C C . TYR A 1 121 ? -2.910 -2.921 -13.000 1.00 94.94 121 TYR A C 1
ATOM 942 O O . TYR A 1 121 ? -2.672 -4.015 -13.510 1.00 94.94 121 TYR A O 1
ATOM 950 N N . LEU A 1 122 ? -2.936 -2.730 -11.686 1.00 92.56 122 LEU A N 1
ATOM 951 C CA . LEU A 1 122 ? -2.819 -3.807 -10.707 1.00 92.56 122 LEU A CA 1
ATOM 952 C C . LEU A 1 122 ? -4.096 -3.891 -9.877 1.00 92.56 122 LEU A C 1
ATOM 954 O O . LEU A 1 122 ? -4.728 -2.878 -9.572 1.00 92.56 122 LEU A O 1
ATOM 958 N N . TYR A 1 123 ? -4.458 -5.107 -9.498 1.00 95.06 123 TYR A N 1
ATOM 959 C CA . TYR A 1 123 ? -5.513 -5.376 -8.537 1.00 95.06 123 TYR A CA 1
ATOM 960 C C . TYR A 1 123 ? -5.166 -6.641 -7.759 1.00 95.06 123 TYR A C 1
ATOM 962 O O . TYR A 1 123 ? -4.458 -7.511 -8.262 1.00 95.06 123 TYR A O 1
ATOM 970 N N . GLY A 1 124 ? -5.645 -6.747 -6.528 1.00 95.00 124 GLY A N 1
ATOM 971 C CA . GLY A 1 124 ? 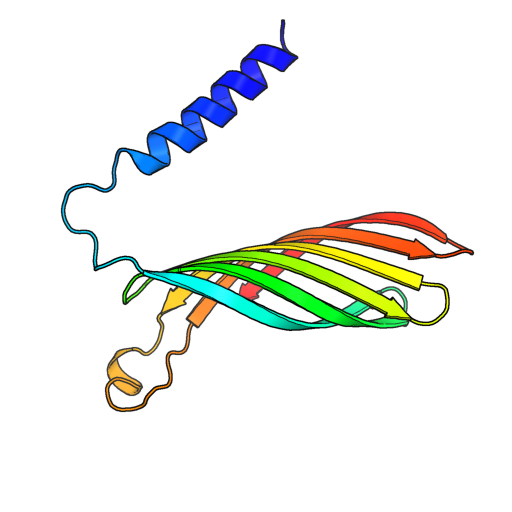-5.341 -7.906 -5.699 1.00 95.00 124 GLY A CA 1
ATOM 972 C C . GLY A 1 124 ? -6.059 -7.879 -4.365 1.00 95.00 124 GLY A C 1
ATOM 973 O O . GLY A 1 124 ? -6.700 -6.889 -4.019 1.00 95.00 124 GLY A O 1
ATOM 974 N N . LEU A 1 125 ? -5.943 -8.982 -3.634 1.00 95.50 125 LEU A N 1
ATOM 975 C CA . LEU A 1 125 ? -6.382 -9.089 -2.247 1.00 95.50 125 LEU A CA 1
ATOM 976 C C . LEU A 1 125 ? -5.191 -8.825 -1.321 1.00 95.50 125 LEU A C 1
ATOM 978 O O . LEU A 1 125 ? -4.068 -9.205 -1.657 1.00 95.50 125 LEU A O 1
ATOM 982 N N . ASN A 1 126 ? -5.451 -8.184 -0.182 1.00 85.88 126 ASN A N 1
ATOM 983 C CA . ASN A 1 126 ? -4.470 -7.924 0.878 1.00 85.88 126 ASN A CA 1
ATOM 984 C C . ASN A 1 126 ? -4.787 -8.748 2.116 1.00 85.88 126 ASN A C 1
ATOM 986 O O . ASN A 1 126 ? -5.996 -8.819 2.437 1.00 85.88 126 ASN A O 1
#

Nearest PDB structures (foldseek):
  8q0g-assembly1_P  TM=3.970E-01  e=2.302E-01  Escherichia coli
  4zk9-assembly1_A  TM=3.610E-01  e=5.727E-01  Orf virus (strain NZ2)
  4zkc-assembly1_A  TM=3.001E-01  e=5.110E-01  Orf virus (strain NZ2)
  5g26-assembly1_A  TM=3.278E-01  e=5.919E+00  Escherichia coli O157

Solvent-accessible surface area (backbone atoms only — not comparable to full-atom values): 6994 Å² total; per-residue (Å²): 114,76,70,58,53,57,49,54,51,52,51,49,54,60,54,53,68,64,68,77,52,88,79,83,67,61,73,72,45,77,50,77,48,77,47,76,51,73,48,78,56,97,93,42,74,29,57,25,46,25,48,34,42,35,41,30,40,88,53,40,36,40,36,43,33,44,36,46,21,65,46,98,68,36,37,38,38,34,43,38,40,37,48,31,35,55,42,69,58,79,84,31,68,93,48,106,54,83,53,59,46,31,40,37,42,34,41,36,37,41,37,30,89,88,77,42,78,48,76,49,76,44,71,49,77,78

Mean predicted aligned error: 9.45 Å

pLDDT: mean 85.26, std 13.85, range [44.34, 98.06]

Sequence (126 aa):
MRQQFSKIFLTSLMLNSISYASDGIEEMYGFVGIQASATQYDNISSPSIGLKYGQQTASWRTAISYNYGEDSNDRFQSLIIQMDKGILTDAFKNIPFKPYLGFSLGLVEHSGNTVGTDRGYLYGLN

Foldseek 3Di:
DVVVVVVVVVVVVVVVVVVPPPPDDADKDKDKDKDWDWDDDPNDIWIKIKIKIWMDGLFKIWIWMWIWTDDDFKIKIKIKIKIWTFDPCVVCVPPPDTDIKIKMKIKMWIAGPVPHIDIDIDIDMD